Protein AF-A0A543Q214-F1 (afdb_monomer)

Structure (mmCIF, N/CA/C/O backbone):
data_AF-A0A543Q214-F1
#
_entry.id   AF-A0A543Q214-F1
#
loop_
_atom_site.group_PDB
_atom_site.id
_atom_site.type_symbol
_atom_site.label_atom_id
_atom_site.label_alt_id
_atom_site.label_comp_id
_atom_site.label_asym_id
_atom_site.label_entity_id
_atom_site.label_seq_id
_atom_site.pdbx_PDB_ins_code
_atom_site.Cartn_x
_atom_site.Cartn_y
_atom_site.Cartn_z
_atom_site.occupancy
_atom_site.B_iso_or_equiv
_atom_site.auth_seq_id
_atom_site.auth_comp_id
_atom_site.auth_asym_id
_atom_site.auth_atom_id
_atom_site.pdbx_PDB_model_num
ATOM 1 N N . MET A 1 1 ? 8.098 6.558 -16.970 1.00 52.50 1 MET A N 1
ATOM 2 C CA . MET A 1 1 ? 9.180 6.601 -17.974 1.00 52.50 1 MET A CA 1
ATOM 3 C C . MET A 1 1 ? 10.260 7.512 -17.429 1.00 52.50 1 MET A C 1
ATOM 5 O O . MET A 1 1 ? 9.945 8.641 -17.071 1.00 52.50 1 MET A O 1
ATOM 9 N N . SER A 1 2 ? 11.475 7.001 -17.252 1.00 51.47 2 SER A N 1
ATOM 10 C CA . SER A 1 2 ? 12.597 7.771 -16.712 1.00 51.47 2 SER A CA 1
ATOM 11 C C . SER A 1 2 ? 13.754 7.677 -17.693 1.00 51.47 2 SER A C 1
ATOM 13 O O . SER A 1 2 ? 14.194 6.581 -18.034 1.00 51.47 2 SER A O 1
ATOM 15 N N . THR A 1 3 ? 14.211 8.833 -18.153 1.00 55.94 3 THR A N 1
ATOM 16 C CA . THR A 1 3 ? 15.426 8.962 -18.948 1.00 55.94 3 THR A CA 1
ATOM 17 C C . THR A 1 3 ? 16.466 9.601 -18.047 1.00 55.94 3 THR A C 1
ATOM 19 O O . THR A 1 3 ? 16.260 10.712 -17.553 1.00 55.94 3 THR A O 1
ATOM 22 N N . LYS A 1 4 ? 17.564 8.892 -17.785 1.00 64.88 4 LYS A N 1
ATOM 23 C CA . LYS A 1 4 ? 18.702 9.437 -17.042 1.00 64.88 4 LYS A CA 1
ATOM 24 C C . LYS A 1 4 ? 19.819 9.736 -18.025 1.00 64.88 4 LYS A C 1
ATOM 26 O O . LYS A 1 4 ? 20.345 8.832 -18.671 1.00 64.88 4 LYS A O 1
ATOM 31 N N . GLN A 1 5 ? 20.165 11.012 -18.122 1.00 63.03 5 GLN A N 1
ATOM 32 C CA . GLN A 1 5 ? 21.313 11.480 -18.881 1.00 63.03 5 GLN A CA 1
ATOM 33 C C . GLN A 1 5 ? 22.428 11.813 -17.896 1.00 63.03 5 GLN A C 1
ATOM 35 O O . GLN A 1 5 ? 22.311 12.753 -17.110 1.00 63.03 5 GLN A O 1
ATOM 40 N N . THR A 1 6 ? 23.501 11.030 -17.929 1.00 68.25 6 THR A N 1
ATOM 41 C CA . THR A 1 6 ? 24.703 11.284 -17.133 1.00 68.25 6 THR A CA 1
ATOM 42 C C . THR A 1 6 ? 25.794 11.744 -18.084 1.00 68.25 6 THR A C 1
ATOM 44 O O . THR A 1 6 ? 26.259 10.969 -18.917 1.00 68.25 6 THR A O 1
ATOM 47 N N . ALA A 1 7 ? 26.195 13.009 -17.978 1.00 63.41 7 ALA A N 1
ATOM 48 C CA . ALA A 1 7 ? 27.325 13.552 -18.721 1.00 63.41 7 ALA A CA 1
ATOM 49 C C . ALA A 1 7 ? 28.491 13.790 -17.757 1.00 63.41 7 ALA A C 1
ATOM 51 O O . ALA A 1 7 ? 28.397 14.623 -16.856 1.00 63.41 7 ALA 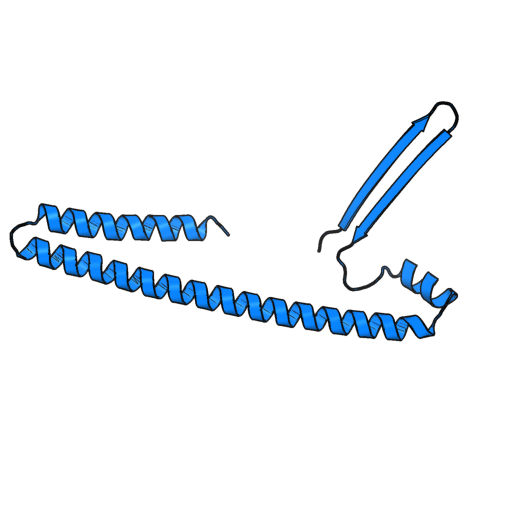A O 1
ATOM 52 N N . ALA A 1 8 ? 29.591 13.067 -17.950 1.00 66.06 8 ALA A N 1
ATOM 53 C CA . ALA A 1 8 ? 30.853 13.313 -17.266 1.00 66.06 8 ALA A CA 1
ATOM 54 C C . ALA A 1 8 ? 31.804 14.017 -18.239 1.00 66.06 8 ALA A C 1
ATOM 56 O O . ALA A 1 8 ? 32.032 13.541 -19.353 1.00 66.06 8 ALA A O 1
ATOM 57 N N . ARG A 1 9 ? 32.347 15.168 -17.836 1.00 61.84 9 ARG A N 1
ATOM 58 C CA . ARG A 1 9 ? 33.365 15.897 -18.601 1.00 61.84 9 ARG A CA 1
ATOM 59 C C . ARG A 1 9 ? 34.632 15.991 -17.765 1.00 61.84 9 ARG A C 1
ATOM 61 O O . ARG A 1 9 ? 34.604 16.545 -16.669 1.00 61.84 9 ARG A O 1
ATOM 68 N N . LEU A 1 10 ? 35.727 15.451 -18.286 1.00 60.84 10 LEU A N 1
ATOM 69 C CA . LEU A 1 10 ? 37.062 15.572 -17.710 1.00 60.84 10 LEU A CA 1
ATOM 70 C C . LEU A 1 10 ? 37.905 16.432 -18.650 1.00 60.84 10 LEU A C 1
ATOM 72 O O . LEU A 1 10 ? 38.083 16.093 -19.819 1.00 60.84 10 LEU A O 1
ATOM 76 N N . LYS A 1 11 ? 38.414 17.555 -18.137 1.00 62.00 11 LYS A N 1
ATOM 77 C CA . LYS A 1 11 ? 39.268 18.476 -18.889 1.00 62.00 11 LYS A CA 1
ATOM 78 C C . LYS A 1 11 ? 40.690 18.391 -18.343 1.00 62.00 11 LYS A C 1
ATOM 80 O O . LYS A 1 11 ? 40.938 18.798 -17.209 1.00 62.00 11 LYS A O 1
ATOM 85 N N . HIS A 1 12 ? 41.609 17.840 -19.130 1.00 58.50 12 HIS A N 1
ATOM 86 C CA . HIS A 1 12 ? 43.036 17.799 -18.820 1.00 58.50 12 HIS A CA 1
ATOM 87 C C . HIS A 1 12 ? 43.810 18.750 -19.746 1.00 58.50 12 HIS A C 1
ATOM 89 O O . HIS A 1 12 ? 43.307 19.141 -20.797 1.00 58.50 12 HIS A O 1
ATOM 95 N N . LYS A 1 13 ? 45.034 19.144 -19.363 1.00 59.84 13 LYS A N 1
ATOM 96 C CA . LYS A 1 13 ? 45.853 20.114 -20.120 1.00 59.84 13 LYS A CA 1
ATOM 97 C C . LYS A 1 13 ? 46.171 19.675 -21.563 1.00 59.84 13 LYS A C 1
ATOM 99 O O . LYS A 1 13 ? 46.449 20.539 -22.383 1.00 59.84 13 LYS A O 1
ATOM 104 N N . GLU A 1 14 ? 46.081 18.378 -21.867 1.00 63.44 14 GLU A N 1
ATOM 105 C CA . GLU A 1 14 ? 46.327 17.792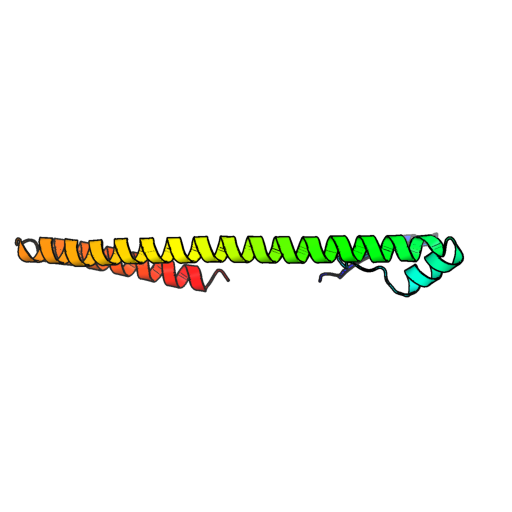 -23.198 1.00 63.44 14 GLU A CA 1
ATOM 106 C C . GLU A 1 14 ? 45.060 17.269 -23.908 1.00 63.44 14 GLU A C 1
ATOM 108 O O . GLU A 1 14 ? 45.151 16.766 -25.024 1.00 63.44 14 GLU A O 1
ATOM 113 N N . GLY A 1 15 ? 43.864 17.396 -23.317 1.00 54.19 15 GLY A N 1
ATOM 114 C CA . GLY A 1 15 ? 42.638 16.937 -23.978 1.00 54.19 15 GLY A CA 1
ATOM 115 C C . GLY A 1 15 ? 41.381 16.963 -23.111 1.00 54.19 15 GLY A C 1
ATOM 116 O O . GLY A 1 15 ? 41.437 16.911 -21.880 1.00 54.19 15 GLY A O 1
ATOM 117 N N . GLU A 1 16 ? 40.227 17.038 -23.774 1.00 63.53 16 GLU A N 1
ATOM 118 C CA . GLU A 1 16 ? 38.900 16.999 -23.156 1.00 63.53 16 GLU A CA 1
ATOM 119 C C . GLU A 1 16 ? 38.219 15.669 -23.505 1.00 63.53 16 GLU A C 1
ATOM 121 O O . GLU A 1 16 ? 37.979 15.378 -24.676 1.00 63.53 16 GLU A O 1
ATOM 126 N N . LEU A 1 17 ? 37.926 14.847 -22.491 1.00 65.00 17 LEU A N 1
ATOM 127 C CA . LEU A 1 17 ? 37.170 13.604 -22.646 1.00 65.00 17 LEU A CA 1
ATOM 128 C C . LEU A 1 17 ? 35.764 13.826 -22.088 1.00 65.00 17 LEU A C 1
ATOM 130 O O . LEU A 1 17 ? 35.585 14.093 -20.895 1.00 65.00 17 LEU A O 1
ATOM 134 N N . SER A 1 18 ? 34.762 13.715 -22.956 1.00 64.69 18 SER A N 1
ATOM 135 C CA . SER A 1 18 ? 33.355 13.768 -22.564 1.00 64.69 18 SER A CA 1
ATOM 136 C C . SER A 1 18 ? 32.712 12.399 -22.763 1.00 64.69 18 SER A C 1
ATOM 138 O O . SER A 1 18 ? 32.801 11.816 -23.840 1.00 64.69 18 SER A O 1
ATOM 140 N N . VAL A 1 19 ? 32.093 11.872 -21.706 1.00 66.44 19 VAL A N 1
ATOM 141 C CA . VAL A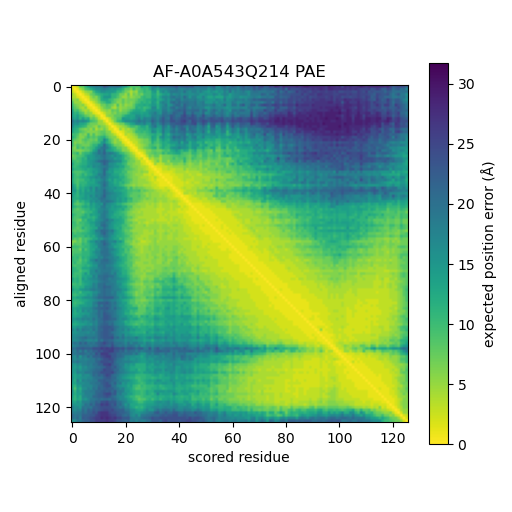 1 19 ? 31.333 10.618 -21.732 1.00 66.44 19 VAL A CA 1
ATOM 142 C C . VAL A 1 19 ? 29.883 10.962 -21.425 1.00 66.44 19 VAL A C 1
ATOM 144 O O . VAL A 1 19 ? 29.575 11.472 -20.347 1.00 66.44 19 VAL A O 1
ATOM 147 N N . ALA A 1 20 ? 28.995 10.708 -22.383 1.00 67.62 20 ALA A N 1
ATOM 148 C CA . ALA A 1 20 ? 27.556 10.860 -22.223 1.00 67.62 20 ALA A CA 1
ATOM 149 C C . ALA A 1 20 ? 26.909 9.471 -22.206 1.00 67.62 20 ALA A C 1
ATOM 151 O O . ALA A 1 20 ? 27.012 8.724 -23.177 1.00 67.62 20 ALA A O 1
ATOM 152 N N . GLN A 1 21 ? 26.250 9.127 -21.102 1.00 65.31 21 GLN A N 1
ATOM 153 C CA . GLN A 1 21 ? 25.480 7.897 -20.957 1.00 65.31 21 GLN A CA 1
ATOM 154 C C . GLN A 1 21 ? 23.991 8.243 -20.934 1.00 65.31 21 GLN A C 1
ATOM 156 O O . GLN A 1 21 ? 23.544 9.029 -20.094 1.00 65.31 21 GLN A O 1
ATOM 161 N N . ASN A 1 22 ? 23.230 7.650 -21.851 1.00 65.00 22 ASN A N 1
ATOM 162 C CA . ASN A 1 22 ? 21.779 7.763 -21.890 1.00 65.00 22 ASN A CA 1
ATOM 163 C C . ASN A 1 22 ? 21.170 6.420 -21.473 1.00 65.00 22 ASN A C 1
ATOM 165 O O . ASN A 1 22 ? 21.340 5.418 -22.163 1.00 65.00 22 ASN A O 1
ATOM 169 N N . VAL A 1 23 ? 20.496 6.397 -20.325 1.00 63.34 23 VAL A N 1
ATOM 170 C CA . VAL A 1 23 ? 19.723 5.241 -19.862 1.00 63.34 23 VAL A CA 1
ATOM 171 C C . VAL A 1 23 ? 18.257 5.587 -20.043 1.00 63.34 23 VAL A C 1
ATOM 173 O O . VAL A 1 23 ? 17.721 6.433 -19.323 1.00 63.34 23 VAL A O 1
ATOM 176 N N . THR A 1 24 ? 17.621 4.949 -21.020 1.00 64.56 24 THR A N 1
ATOM 177 C CA . THR A 1 24 ? 16.198 5.129 -21.301 1.00 64.56 24 THR A CA 1
ATOM 178 C C . THR A 1 24 ? 15.461 3.832 -20.986 1.00 64.56 24 THR A C 1
ATOM 180 O O . THR A 1 24 ? 15.729 2.802 -21.593 1.00 64.56 24 THR A O 1
ATOM 183 N N . ASP A 1 25 ? 14.527 3.879 -20.035 1.00 65.06 25 ASP A N 1
ATOM 184 C CA . ASP A 1 25 ? 13.581 2.784 -19.772 1.00 65.06 25 ASP A CA 1
ATOM 185 C C . ASP A 1 25 ? 12.354 2.945 -20.686 1.00 65.06 25 ASP A C 1
ATOM 187 O O . ASP A 1 25 ? 11.244 3.263 -20.242 1.00 65.06 25 ASP A O 1
ATOM 191 N N . THR A 1 26 ? 12.587 2.833 -21.998 1.00 66.12 26 THR A N 1
ATOM 192 C CA . THR A 1 26 ? 11.537 2.781 -23.022 1.00 66.12 26 THR A CA 1
ATOM 193 C C . THR A 1 26 ? 11.578 1.435 -23.731 1.00 66.12 26 THR A C 1
ATOM 195 O O . THR A 1 26 ? 12.657 0.927 -24.021 1.00 66.12 26 THR A O 1
ATOM 198 N N . PRO A 1 27 ? 10.409 0.852 -24.045 1.00 64.88 27 PRO A N 1
ATOM 199 C CA . PRO A 1 27 ? 10.344 -0.458 -24.686 1.00 64.88 27 PRO A CA 1
ATOM 200 C C . PRO A 1 27 ? 10.734 -0.407 -26.172 1.00 64.88 27 PRO A C 1
ATOM 202 O O . PRO A 1 27 ? 10.947 -1.448 -26.782 1.00 64.88 27 PRO A O 1
ATOM 205 N N . PHE A 1 28 ? 10.823 0.791 -26.757 1.00 69.31 28 PHE A N 1
ATOM 206 C CA . PHE A 1 28 ? 11.222 1.022 -28.141 1.00 69.31 28 PHE A CA 1
ATOM 207 C C . PHE A 1 28 ? 12.573 1.745 -28.203 1.00 69.31 28 PHE A C 1
ATOM 209 O O . PHE A 1 28 ? 12.885 2.566 -27.333 1.00 69.31 28 PHE A O 1
ATOM 216 N N . LEU A 1 29 ? 13.349 1.441 -29.247 1.00 71.75 29 LEU A N 1
ATOM 217 C CA . LEU A 1 29 ? 14.571 2.169 -29.587 1.00 71.75 29 LEU A CA 1
ATOM 218 C C . LEU A 1 29 ? 14.221 3.580 -30.102 1.00 71.75 29 LEU A C 1
ATOM 220 O O . LEU A 1 29 ? 13.178 3.761 -30.734 1.00 71.75 29 LEU A O 1
ATOM 224 N N . PRO A 1 30 ? 15.066 4.593 -29.869 1.00 77.12 30 PRO A N 1
ATOM 225 C CA . PRO A 1 30 ? 14.959 5.878 -30.553 1.00 77.12 30 PRO A CA 1
ATOM 226 C C . PRO A 1 30 ? 14.924 5.709 -32.079 1.00 77.12 30 PRO A C 1
ATOM 228 O O . PRO A 1 30 ? 15.546 4.799 -32.625 1.00 77.12 30 PRO A O 1
ATOM 231 N N . VAL A 1 31 ? 14.220 6.603 -32.778 1.00 77.19 31 VAL A N 1
ATOM 232 C CA . VAL A 1 31 ? 14.086 6.549 -34.248 1.00 77.19 31 VAL A CA 1
ATOM 233 C C . VAL A 1 31 ? 15.459 6.587 -34.934 1.00 77.19 31 VAL A C 1
ATOM 235 O O . VAL A 1 31 ? 15.706 5.803 -35.846 1.00 77.19 31 VAL A O 1
ATOM 238 N N . ASP A 1 32 ? 16.387 7.393 -34.413 1.00 79.12 32 ASP A N 1
ATOM 239 C CA . ASP A 1 32 ? 17.768 7.491 -34.907 1.00 79.12 32 ASP A CA 1
ATOM 240 C C . ASP A 1 32 ? 18.525 6.150 -34.831 1.00 79.12 32 ASP A C 1
ATOM 242 O O . ASP A 1 32 ? 19.346 5.825 -35.693 1.00 79.12 32 ASP A O 1
ATOM 246 N N . ASP A 1 33 ? 18.243 5.340 -33.806 1.00 78.44 33 ASP A N 1
ATOM 247 C CA . ASP A 1 33 ? 18.857 4.023 -33.629 1.00 78.44 33 ASP A CA 1
ATOM 248 C C . ASP A 1 33 ? 18.203 2.973 -34.538 1.00 78.44 33 ASP A C 1
ATOM 250 O O . ASP A 1 33 ? 18.886 2.062 -35.014 1.00 78.44 33 ASP A O 1
ATOM 254 N N . PHE A 1 34 ? 16.912 3.126 -34.856 1.00 81.00 34 PHE A N 1
ATOM 255 C CA . PHE A 1 34 ? 16.242 2.312 -35.873 1.00 81.00 34 PHE A CA 1
ATOM 256 C C . PHE A 1 34 ? 16.796 2.570 -37.277 1.00 81.00 34 PHE A C 1
ATOM 258 O O . PHE A 1 34 ? 16.996 1.611 -38.021 1.00 81.00 34 PHE A O 1
ATOM 265 N N . GLU A 1 35 ? 17.105 3.819 -37.639 1.00 80.81 35 GLU A N 1
ATOM 266 C CA . GLU A 1 35 ? 17.740 4.139 -38.929 1.00 80.81 35 GLU A CA 1
ATOM 267 C C . GLU A 1 35 ? 19.126 3.492 -39.058 1.00 80.81 35 GLU A C 1
ATOM 269 O O . GLU A 1 35 ? 19.459 2.905 -40.093 1.00 80.81 35 GLU A O 1
ATOM 274 N N . ARG A 1 36 ? 19.917 3.518 -37.978 1.00 82.62 36 ARG A N 1
ATOM 275 C CA . ARG A 1 36 ? 21.225 2.844 -37.915 1.00 82.62 36 ARG A CA 1
ATOM 276 C C . ARG A 1 36 ? 21.099 1.324 -37.987 1.00 82.62 36 ARG A C 1
ATOM 278 O O . ARG A 1 36 ? 21.889 0.680 -38.679 1.00 82.62 36 ARG A O 1
ATOM 285 N N . LEU A 1 37 ? 20.109 0.749 -37.304 1.00 81.00 37 LEU A N 1
ATOM 286 C CA . LEU A 1 37 ? 19.832 -0.686 -37.357 1.00 81.00 37 LEU A CA 1
ATOM 287 C C . LEU A 1 37 ? 19.379 -1.111 -38.760 1.00 81.00 37 LEU A C 1
ATOM 289 O O . LEU A 1 37 ? 19.837 -2.138 -39.253 1.00 81.00 37 LEU A O 1
ATOM 293 N N . ASN A 1 38 ? 18.561 -0.295 -39.431 1.00 84.69 38 ASN A N 1
ATOM 294 C CA . ASN A 1 38 ? 18.104 -0.533 -40.801 1.00 84.69 38 ASN A CA 1
ATOM 295 C C . ASN A 1 38 ? 19.263 -0.565 -41.803 1.00 84.69 38 ASN A C 1
ATOM 297 O O . ASN A 1 38 ? 19.292 -1.414 -42.690 1.00 84.69 38 ASN A O 1
ATOM 301 N N . ALA A 1 39 ? 20.243 0.329 -41.632 1.00 86.06 39 ALA A N 1
ATOM 302 C CA . ALA A 1 39 ? 21.422 0.393 -42.491 1.00 86.06 39 ALA A CA 1
ATOM 303 C C . ALA A 1 39 ? 22.320 -0.854 -42.385 1.00 86.06 39 ALA A C 1
ATOM 305 O O . ALA A 1 39 ? 22.972 -1.220 -43.361 1.00 86.06 39 ALA A O 1
ATOM 306 N N . PHE A 1 40 ? 22.366 -1.507 -41.217 1.00 84.62 40 PHE A N 1
ATOM 307 C CA . PHE A 1 40 ? 23.225 -2.673 -40.976 1.00 84.62 40 PHE A CA 1
ATOM 308 C C . PHE A 1 40 ? 22.494 -4.016 -41.121 1.00 84.6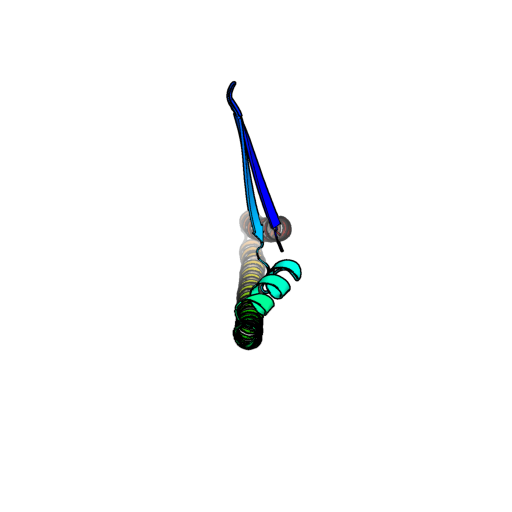2 40 PHE A C 1
ATOM 310 O O . PHE A 1 40 ? 23.071 -4.984 -41.619 1.00 84.62 40 PHE A O 1
ATOM 317 N N . LYS A 1 41 ? 21.237 -4.103 -40.670 1.00 83.75 41 LYS A N 1
ATOM 318 C CA . LYS A 1 41 ? 20.430 -5.328 -40.701 1.00 83.75 41 LYS A CA 1
ATOM 319 C C . LYS A 1 41 ? 18.923 -5.007 -40.682 1.00 83.75 41 LYS A C 1
ATOM 321 O O . LYS A 1 41 ? 18.316 -5.011 -39.608 1.00 83.75 41 LYS A O 1
ATOM 326 N N . PRO A 1 42 ? 18.290 -4.808 -41.850 1.00 83.44 42 PRO A N 1
ATOM 327 C CA . PRO A 1 42 ? 16.877 -4.428 -41.934 1.00 83.44 42 PRO A CA 1
ATOM 328 C C . PRO A 1 42 ? 15.933 -5.496 -41.358 1.00 83.44 42 PRO A C 1
ATOM 330 O O . PRO A 1 42 ? 14.985 -5.170 -40.653 1.00 83.44 42 PRO A O 1
ATOM 333 N N . GLU A 1 43 ? 16.240 -6.784 -41.544 1.00 87.56 43 GLU A N 1
ATOM 334 C CA . GLU A 1 43 ? 15.424 -7.901 -41.028 1.00 87.56 43 GLU A CA 1
ATOM 335 C C . GLU A 1 43 ? 15.359 -7.968 -39.491 1.00 87.56 43 GLU A C 1
ATOM 337 O O . GLU A 1 43 ? 14.467 -8.595 -38.922 1.00 87.56 43 GLU A O 1
ATOM 342 N N . ALA A 1 44 ? 16.306 -7.337 -38.787 1.00 83.56 44 ALA A N 1
ATOM 343 C CA . ALA A 1 44 ? 16.299 -7.318 -37.326 1.00 83.56 44 ALA A CA 1
ATOM 344 C C . ALA A 1 44 ? 15.214 -6.396 -36.754 1.00 83.56 44 ALA A C 1
ATOM 346 O O . ALA A 1 44 ? 14.831 -6.575 -35.599 1.00 83.56 44 ALA A O 1
ATOM 347 N N . ILE A 1 45 ? 14.708 -5.439 -37.539 1.00 84.25 45 ILE A N 1
ATOM 348 C CA . ILE A 1 45 ? 13.705 -4.468 -37.087 1.00 84.25 45 ILE A CA 1
ATOM 349 C C . ILE A 1 45 ? 12.401 -5.175 -36.722 1.00 84.25 45 ILE A C 1
ATOM 351 O O . ILE A 1 45 ? 11.866 -4.940 -35.641 1.00 84.25 45 ILE A O 1
ATOM 355 N N . ASP A 1 46 ? 11.934 -6.094 -37.568 1.00 86.06 46 ASP A N 1
ATOM 356 C CA . ASP A 1 46 ? 10.702 -6.848 -37.320 1.00 86.06 46 ASP A CA 1
ATOM 357 C C . ASP A 1 46 ? 10.810 -7.715 -36.061 1.00 86.06 46 ASP A C 1
ATOM 359 O O . ASP A 1 46 ? 9.862 -7.822 -35.279 1.00 86.06 46 ASP A O 1
ATOM 363 N N . TRP A 1 47 ? 11.990 -8.298 -35.824 1.00 86.62 47 TRP A N 1
ATOM 364 C CA . TRP A 1 47 ? 12.264 -9.043 -34.598 1.00 86.62 47 TRP A CA 1
ATOM 365 C C . TRP A 1 47 ? 12.244 -8.133 -33.362 1.00 86.62 47 TRP A C 1
ATOM 367 O O . TRP A 1 47 ? 11.580 -8.473 -32.384 1.00 86.62 47 TRP A O 1
ATOM 377 N N . VAL A 1 48 ? 12.891 -6.961 -33.417 1.00 86.56 48 VAL A N 1
ATOM 378 C CA . VAL A 1 48 ? 12.879 -5.984 -32.312 1.00 86.56 48 VAL A CA 1
ATOM 379 C C . VAL A 1 48 ? 11.458 -5.506 -32.025 1.00 86.56 48 VAL A C 1
ATOM 381 O O . VAL A 1 48 ? 11.047 -5.508 -30.871 1.00 86.56 48 VAL A O 1
ATOM 384 N N . LEU A 1 49 ? 10.674 -5.154 -33.048 1.00 86.25 49 LEU A N 1
ATOM 385 C CA . LEU A 1 49 ? 9.284 -4.718 -32.876 1.00 86.25 49 LEU A CA 1
ATOM 386 C C . LEU A 1 49 ? 8.418 -5.808 -32.232 1.00 86.25 49 LEU A C 1
ATOM 388 O O . LEU A 1 49 ? 7.613 -5.517 -31.342 1.00 86.25 49 LEU A O 1
ATOM 392 N N . LYS A 1 50 ? 8.602 -7.066 -32.645 1.00 88.75 50 LYS A N 1
ATOM 393 C CA . LYS A 1 50 ? 7.910 -8.213 -32.051 1.00 88.75 50 LYS A CA 1
ATOM 394 C C . LYS A 1 50 ? 8.287 -8.401 -30.581 1.00 88.75 50 LYS A C 1
ATOM 396 O O . LYS A 1 50 ? 7.396 -8.584 -29.750 1.00 88.75 50 LYS A O 1
ATOM 401 N N . GLU A 1 51 ? 9.574 -8.329 -30.259 1.00 87.25 51 GLU A N 1
ATOM 402 C CA . GLU A 1 51 ? 10.064 -8.483 -28.888 1.00 87.25 51 GLU A CA 1
ATOM 403 C C . GLU A 1 51 ? 9.586 -7.328 -27.995 1.00 87.25 51 GLU A C 1
ATOM 405 O O . GLU A 1 51 ? 9.050 -7.556 -26.912 1.00 87.25 51 GLU A O 1
ATOM 410 N N . THR A 1 52 ? 9.645 -6.093 -28.500 1.00 87.06 52 THR A N 1
ATOM 411 C CA . THR A 1 52 ? 9.092 -4.894 -27.857 1.00 87.06 52 THR A CA 1
ATOM 412 C C . THR A 1 52 ? 7.597 -5.042 -27.562 1.00 87.06 52 THR A C 1
ATOM 414 O O . THR A 1 52 ? 7.145 -4.675 -26.475 1.00 87.06 52 THR A O 1
ATOM 417 N N . SER A 1 53 ? 6.813 -5.586 -28.499 1.00 88.06 53 SER A N 1
ATOM 418 C CA . SER A 1 53 ? 5.383 -5.832 -28.278 1.00 88.06 53 SER A CA 1
ATOM 419 C C . SER A 1 53 ? 5.143 -6.906 -27.213 1.00 88.06 53 SER A C 1
ATOM 421 O O . SER A 1 53 ? 4.260 -6.741 -26.371 1.00 88.06 53 SER A O 1
ATOM 423 N N . SER A 1 54 ? 5.931 -7.986 -27.231 1.00 88.69 54 SER A N 1
ATOM 424 C CA . SER A 1 54 ? 5.862 -9.071 -26.243 1.00 88.69 54 SER A CA 1
ATOM 425 C C . SER A 1 54 ? 6.155 -8.562 -24.826 1.00 88.69 54 SER A C 1
ATOM 427 O O . SER A 1 54 ? 5.372 -8.795 -23.901 1.00 88.69 54 SER A O 1
ATOM 429 N N . GLU A 1 55 ? 7.222 -7.777 -24.668 1.00 86.88 55 GLU A N 1
ATOM 430 C CA . GLU A 1 55 ? 7.597 -7.135 -23.404 1.00 86.88 55 GLU A CA 1
ATOM 431 C C . GLU A 1 55 ? 6.520 -6.147 -22.927 1.00 86.88 55 GLU A C 1
ATOM 433 O O . GLU A 1 55 ? 6.152 -6.131 -21.750 1.00 86.88 55 GLU A O 1
ATOM 438 N N . ALA A 1 56 ? 5.947 -5.346 -23.833 1.00 86.00 56 ALA A N 1
ATOM 439 C CA . ALA A 1 56 ? 4.873 -4.414 -23.489 1.00 86.00 56 ALA A CA 1
ATOM 440 C C . ALA A 1 56 ? 3.624 -5.139 -22.956 1.00 86.00 56 ALA A C 1
ATOM 442 O O . ALA A 1 56 ? 3.022 -4.699 -21.969 1.00 86.00 56 ALA A O 1
ATOM 443 N N . ASP A 1 57 ? 3.245 -6.260 -23.568 1.00 89.31 57 ASP A N 1
ATOM 444 C CA . ASP A 1 57 ? 2.121 -7.072 -23.102 1.00 89.31 57 ASP A CA 1
ATOM 445 C C . ASP A 1 57 ? 2.427 -7.780 -21.781 1.00 89.31 57 ASP A C 1
ATOM 447 O O . ASP A 1 57 ? 1.550 -7.854 -20.912 1.00 89.31 57 ASP A O 1
ATOM 451 N N . HIS A 1 58 ? 3.665 -8.236 -21.579 1.00 89.06 58 HIS A N 1
ATOM 452 C CA . HIS A 1 58 ? 4.106 -8.774 -20.295 1.00 89.06 58 HIS A CA 1
ATOM 453 C C . HIS A 1 58 ? 3.995 -7.721 -19.183 1.00 89.06 58 HIS A C 1
ATOM 455 O O . HIS A 1 58 ? 3.327 -7.965 -18.174 1.00 89.06 58 HIS A O 1
ATOM 461 N N . ARG A 1 59 ? 4.517 -6.506 -19.406 1.00 86.19 59 ARG A N 1
ATOM 462 C CA . ARG A 1 59 ? 4.412 -5.382 -18.456 1.00 86.19 59 ARG A CA 1
ATOM 463 C C . ARG A 1 59 ? 2.960 -5.018 -18.139 1.00 86.19 59 ARG A C 1
ATOM 465 O O . ARG A 1 59 ? 2.635 -4.759 -16.979 1.00 86.19 59 ARG A O 1
ATOM 472 N N . ARG A 1 60 ? 2.059 -5.021 -19.130 1.00 89.25 60 ARG A N 1
ATOM 473 C CA . ARG A 1 60 ? 0.616 -4.782 -18.905 1.00 89.25 60 ARG A CA 1
ATOM 474 C C . ARG A 1 60 ? -0.015 -5.874 -18.040 1.00 89.25 60 ARG A C 1
ATOM 476 O O . ARG A 1 60 ? -0.776 -5.553 -17.126 1.00 89.25 60 ARG A O 1
ATOM 483 N N . ARG A 1 61 ? 0.308 -7.146 -18.296 1.00 91.94 61 ARG A N 1
ATOM 484 C CA . ARG A 1 61 ? -0.187 -8.291 -17.510 1.00 91.94 61 ARG A CA 1
ATOM 485 C C . ARG A 1 61 ? 0.320 -8.246 -16.070 1.00 91.94 61 ARG A C 1
ATOM 487 O O . ARG A 1 61 ? -0.477 -8.409 -15.148 1.00 91.94 61 ARG A O 1
ATOM 494 N N . GLU A 1 62 ? 1.608 -7.980 -15.880 1.00 90.12 62 GLU A N 1
ATOM 495 C CA . GLU A 1 62 ? 2.230 -7.781 -14.567 1.00 90.12 62 GLU A CA 1
ATOM 496 C C . GLU A 1 62 ? 1.572 -6.620 -13.817 1.00 90.12 62 GLU A C 1
ATOM 498 O O . GLU A 1 62 ? 1.113 -6.797 -12.691 1.00 90.12 62 GLU A O 1
ATOM 503 N N . THR A 1 63 ? 1.416 -5.465 -14.471 1.00 91.31 63 THR A N 1
ATOM 504 C CA . THR A 1 63 ? 0.754 -4.287 -13.886 1.00 91.31 63 THR A CA 1
ATOM 505 C C . THR A 1 63 ? -0.672 -4.616 -13.447 1.00 91.31 63 THR A C 1
ATOM 507 O O . THR A 1 63 ? -1.075 -4.275 -12.336 1.00 91.31 63 THR A O 1
ATOM 510 N N . HIS A 1 64 ? -1.440 -5.323 -14.281 1.00 92.00 64 HIS A N 1
ATOM 511 C CA . HIS A 1 64 ? -2.791 -5.753 -13.926 1.00 92.00 64 HIS A CA 1
ATOM 512 C C . HIS A 1 64 ? -2.788 -6.707 -12.723 1.00 92.00 64 HIS A C 1
ATOM 514 O O . HIS A 1 64 ? -3.593 -6.552 -11.801 1.00 92.00 64 HIS A O 1
ATOM 520 N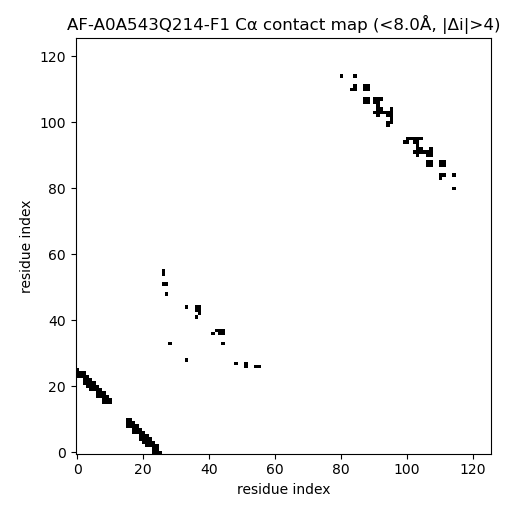 N . ARG A 1 65 ? -1.877 -7.687 -12.705 1.00 91.50 65 ARG A N 1
ATOM 521 C CA . ARG A 1 65 ? -1.737 -8.638 -11.596 1.00 91.50 65 ARG A CA 1
ATOM 522 C C . ARG A 1 65 ? -1.386 -7.923 -10.294 1.00 91.50 65 ARG A C 1
ATOM 524 O O . ARG A 1 65 ? -2.058 -8.156 -9.295 1.00 91.50 65 ARG A O 1
ATOM 531 N N . ILE A 1 66 ? -0.397 -7.033 -10.317 1.00 92.69 66 ILE A N 1
ATOM 532 C CA . ILE A 1 66 ? 0.018 -6.238 -9.156 1.00 92.69 66 ILE A CA 1
ATOM 533 C C . ILE A 1 66 ? -1.153 -5.391 -8.661 1.00 92.69 66 ILE A C 1
ATOM 535 O O . ILE A 1 66 ? -1.498 -5.464 -7.486 1.00 92.69 66 ILE A O 1
ATOM 539 N N . ASN A 1 67 ? -1.833 -4.667 -9.553 1.00 91.56 67 ASN A N 1
ATOM 540 C CA . ASN A 1 67 ? -2.992 -3.853 -9.182 1.00 91.56 67 ASN A CA 1
ATOM 541 C C . ASN A 1 67 ? -4.113 -4.693 -8.556 1.00 91.56 67 ASN A C 1
ATOM 543 O O . ASN A 1 67 ? -4.733 -4.261 -7.586 1.00 91.56 67 ASN A O 1
ATOM 547 N N . THR A 1 68 ? -4.350 -5.901 -9.070 1.00 91.25 68 THR A N 1
ATOM 548 C CA . THR A 1 68 ? -5.345 -6.829 -8.512 1.00 91.25 68 THR A CA 1
ATOM 549 C C . THR A 1 68 ? -4.936 -7.307 -7.119 1.00 91.25 68 THR A C 1
ATOM 551 O O . THR A 1 68 ? -5.763 -7.316 -6.211 1.00 91.25 68 THR A O 1
ATOM 554 N N . LEU A 1 69 ? -3.665 -7.667 -6.918 1.00 91.69 69 LEU A N 1
ATOM 555 C CA . LEU A 1 69 ? -3.155 -8.102 -5.614 1.00 91.69 69 LEU A CA 1
ATOM 556 C C . LEU A 1 69 ? -3.224 -6.975 -4.579 1.00 91.69 69 LEU A C 1
ATOM 558 O O . LEU A 1 69 ? -3.745 -7.190 -3.488 1.00 91.69 69 LEU A O 1
ATOM 562 N N . VAL A 1 70 ? -2.801 -5.764 -4.949 1.00 91.00 70 VAL A N 1
ATOM 563 C CA . VAL A 1 70 ? -2.903 -4.566 -4.101 1.00 91.00 70 VAL A CA 1
ATOM 564 C C . VAL A 1 70 ? -4.364 -4.254 -3.770 1.00 91.00 70 VAL A C 1
ATOM 566 O O . VAL A 1 70 ? -4.686 -3.873 -2.644 1.00 91.00 70 VAL A O 1
ATOM 569 N N . PHE A 1 71 ? -5.277 -4.427 -4.730 1.00 89.19 71 PHE A N 1
ATOM 570 C CA . PHE A 1 71 ? -6.705 -4.258 -4.485 1.00 89.19 71 PHE A CA 1
ATOM 571 C C . PHE A 1 71 ? -7.229 -5.281 -3.471 1.00 89.19 71 PHE A C 1
ATOM 573 O O . PHE A 1 71 ? -7.895 -4.895 -2.512 1.00 89.19 71 PHE A O 1
ATOM 580 N N . ILE A 1 72 ? -6.891 -6.562 -3.639 1.00 92.62 72 ILE A N 1
ATOM 581 C CA . ILE A 1 72 ? -7.290 -7.634 -2.717 1.00 92.62 72 ILE A CA 1
ATOM 582 C C . ILE A 1 72 ? -6.744 -7.369 -1.311 1.00 92.62 72 ILE A C 1
ATOM 584 O O . ILE A 1 72 ? -7.508 -7.416 -0.349 1.00 92.62 72 ILE A O 1
ATOM 588 N N . GLU A 1 73 ? -5.461 -7.030 -1.185 1.00 91.06 73 GLU A N 1
ATOM 589 C CA . GLU A 1 73 ? -4.836 -6.684 0.096 1.00 91.06 73 GLU A CA 1
ATOM 590 C C . GLU A 1 73 ? -5.581 -5.534 0.785 1.00 91.06 73 GLU A C 1
ATOM 592 O O . GLU A 1 73 ? -5.906 -5.610 1.973 1.00 91.06 73 GLU A O 1
ATOM 597 N N . ARG A 1 74 ? -5.939 -4.495 0.024 1.00 89.00 74 ARG A N 1
ATOM 598 C CA . ARG A 1 74 ? -6.668 -3.339 0.549 1.00 89.00 74 ARG A CA 1
ATOM 599 C C . ARG A 1 74 ? -8.079 -3.696 1.013 1.00 89.00 74 ARG A C 1
ATOM 601 O O . ARG A 1 74 ? -8.505 -3.219 2.065 1.00 89.00 74 ARG A O 1
ATOM 608 N N . ILE A 1 75 ? -8.793 -4.535 0.262 1.00 92.31 75 ILE A N 1
ATOM 609 C CA . ILE A 1 75 ? -10.130 -5.012 0.642 1.00 92.31 75 ILE A CA 1
ATOM 610 C C . ILE A 1 75 ? -10.055 -5.865 1.910 1.00 92.31 75 ILE A C 1
ATOM 612 O O . ILE A 1 75 ? -10.829 -5.642 2.841 1.00 92.31 75 ILE A O 1
ATOM 616 N N . ILE A 1 76 ? -9.096 -6.788 1.987 1.00 93.62 76 ILE A N 1
ATOM 617 C CA . ILE A 1 76 ? -8.883 -7.633 3.167 1.00 93.62 76 ILE A CA 1
ATOM 618 C C . ILE A 1 76 ? -8.563 -6.769 4.394 1.00 93.62 76 ILE A C 1
ATOM 620 O O . ILE A 1 76 ? -9.193 -6.930 5.441 1.00 93.62 76 ILE A O 1
ATOM 624 N N . GLY A 1 77 ? -7.649 -5.804 4.259 1.00 90.62 77 GLY A N 1
ATOM 625 C CA . GLY A 1 77 ? -7.318 -4.864 5.331 1.00 90.62 77 GLY A CA 1
ATOM 626 C C . GLY A 1 77 ? -8.535 -4.072 5.820 1.00 90.62 77 GLY A C 1
ATOM 627 O O . GLY A 1 77 ? -8.727 -3.916 7.026 1.00 90.62 77 GLY A O 1
ATOM 628 N N . GLN A 1 78 ? -9.406 -3.635 4.907 1.00 90.94 78 GLN A N 1
ATOM 629 C CA . GLN A 1 78 ? -10.633 -2.916 5.253 1.00 90.94 78 GLN A CA 1
ATOM 630 C C . GLN A 1 78 ? -11.660 -3.807 5.972 1.00 90.94 78 GLN A C 1
ATOM 632 O O . GLN A 1 78 ? -12.304 -3.347 6.916 1.00 90.94 78 GLN A O 1
ATOM 637 N N . ILE A 1 79 ? -11.785 -5.079 5.580 1.00 94.81 79 ILE A N 1
ATOM 638 C CA . ILE A 1 79 ? -12.654 -6.051 6.262 1.00 94.81 79 ILE A CA 1
ATOM 639 C C . ILE A 1 79 ? -12.166 -6.292 7.695 1.00 94.81 79 ILE A C 1
ATOM 641 O O . ILE A 1 79 ? -12.961 -6.218 8.631 1.00 94.81 79 ILE A O 1
ATOM 645 N N . PHE A 1 80 ? -10.866 -6.523 7.899 1.00 93.31 80 PHE A N 1
ATOM 646 C CA . PHE A 1 80 ? -10.318 -6.702 9.247 1.00 93.31 80 PHE A CA 1
ATOM 647 C C . PHE A 1 80 ? -10.460 -5.443 10.107 1.00 93.31 80 PHE A C 1
ATOM 649 O O . PHE A 1 80 ? -10.849 -5.543 11.270 1.00 93.31 80 PHE A O 1
ATOM 656 N N . ALA A 1 81 ? -10.220 -4.260 9.536 1.00 91.56 81 ALA A N 1
ATOM 657 C CA . ALA A 1 81 ? -10.440 -2.990 10.222 1.00 91.56 81 ALA A CA 1
ATOM 658 C C . ALA A 1 81 ? -11.903 -2.831 10.672 1.00 91.56 81 ALA A C 1
ATOM 660 O O . ALA A 1 81 ? -12.161 -2.423 11.806 1.00 91.56 81 ALA A O 1
ATOM 661 N N . PHE A 1 82 ? -12.859 -3.210 9.818 1.00 92.94 82 PHE A N 1
ATOM 662 C CA . PHE A 1 82 ? -14.279 -3.206 10.158 1.00 92.94 82 PHE A CA 1
ATOM 663 C C . PHE A 1 82 ? -14.599 -4.176 11.304 1.00 92.94 82 PHE A C 1
ATOM 665 O O . PHE A 1 82 ? -15.241 -3.778 12.275 1.00 92.94 82 PHE A O 1
ATOM 672 N N . LEU A 1 83 ? -14.109 -5.418 11.243 1.00 95.31 83 LEU A N 1
ATOM 673 C CA . LEU A 1 83 ? -14.331 -6.418 12.294 1.00 95.31 83 LEU A CA 1
ATOM 674 C C . LEU A 1 83 ? -13.759 -5.976 13.645 1.00 95.31 83 LEU A C 1
ATOM 676 O O . LEU A 1 83 ? -14.445 -6.068 14.664 1.00 95.31 83 LEU A O 1
ATOM 680 N N . ILE A 1 84 ? -12.533 -5.446 13.655 1.00 93.00 84 ILE A N 1
ATOM 681 C CA . ILE A 1 84 ? -11.903 -4.910 14.866 1.00 93.00 84 ILE A CA 1
ATOM 682 C C . ILE A 1 84 ? -12.728 -3.737 15.405 1.00 93.00 84 ILE A C 1
ATOM 684 O O . ILE A 1 84 ? -13.024 -3.706 16.598 1.00 93.00 84 ILE A O 1
ATOM 688 N N . GLY A 1 85 ? -13.174 -2.824 14.539 1.00 93.00 85 GLY A N 1
ATOM 689 C CA . GLY A 1 85 ? -14.007 -1.685 14.929 1.00 93.00 85 GLY A CA 1
ATOM 690 C C . GLY A 1 85 ? -15.321 -2.106 15.577 1.00 93.00 85 GLY A C 1
ATOM 691 O O . GLY A 1 85 ? -15.640 -1.647 16.674 1.00 93.00 85 GLY A O 1
ATOM 692 N N . VAL A 1 86 ? -16.045 -3.039 14.953 1.00 95.25 86 VAL A N 1
ATOM 693 C CA . VAL A 1 86 ? -17.290 -3.589 15.508 1.00 95.25 86 VAL A CA 1
ATOM 694 C C . VAL A 1 86 ? -17.024 -4.287 16.840 1.00 95.25 86 VAL A C 1
ATOM 696 O O . VAL A 1 86 ? -17.725 -4.016 17.812 1.00 95.25 86 VAL A O 1
ATOM 699 N N . SER A 1 87 ? -15.991 -5.130 16.928 1.00 94.62 87 SER A N 1
ATOM 700 C CA . SER A 1 87 ? -15.653 -5.824 18.177 1.00 94.62 87 SER A CA 1
ATOM 701 C C . SER A 1 87 ? -15.273 -4.865 19.309 1.00 94.62 87 SER A C 1
ATOM 703 O O . SER A 1 87 ? -15.664 -5.092 20.451 1.00 94.62 87 SER A O 1
ATOM 705 N N . GLY A 1 88 ? -14.576 -3.766 19.000 1.00 92.50 88 GLY A N 1
ATOM 706 C CA . GLY A 1 88 ? -14.172 -2.758 19.977 1.00 92.50 88 GLY A CA 1
ATOM 707 C C . GLY A 1 88 ? -15.366 -1.988 20.532 1.00 92.50 88 GLY A C 1
ATOM 708 O O . GLY A 1 88 ? -15.478 -1.821 21.744 1.00 92.50 88 GLY A O 1
ATOM 709 N N . VAL A 1 89 ? -16.293 -1.581 19.660 1.00 93.12 89 VAL A N 1
ATOM 710 C CA . VAL A 1 89 ? -17.514 -0.864 20.058 1.00 93.12 89 VAL A CA 1
ATOM 711 C C . VAL A 1 89 ? -18.475 -1.783 20.812 1.00 93.12 89 VAL A C 1
ATOM 713 O O . VAL A 1 89 ? -18.943 -1.425 21.889 1.00 93.12 89 VAL A O 1
ATOM 716 N N . VAL A 1 90 ? -18.750 -2.982 20.289 1.00 95.44 90 VAL A N 1
ATOM 717 C CA . VAL A 1 90 ? -19.661 -3.944 20.933 1.00 95.44 90 VAL A CA 1
ATOM 718 C C . VAL A 1 90 ? -19.077 -4.444 22.254 1.00 95.44 90 VAL A C 1
ATOM 720 O O . VAL A 1 90 ? -19.779 -4.472 23.264 1.00 95.44 90 VAL A O 1
ATOM 723 N N . GLY A 1 91 ? -17.789 -4.793 22.277 1.00 92.44 91 GLY A N 1
ATOM 724 C CA . GLY A 1 91 ? -17.092 -5.231 23.484 1.00 92.44 91 GLY A CA 1
ATOM 725 C C . GLY A 1 91 ? -17.029 -4.134 24.544 1.00 92.44 91 GLY A C 1
ATOM 726 O O . GLY A 1 91 ? -17.332 -4.385 25.711 1.00 92.44 91 GLY A O 1
ATOM 727 N N . GLY A 1 92 ? -16.719 -2.900 24.144 1.00 92.38 92 GLY A N 1
ATOM 728 C CA . GLY A 1 92 ? -16.716 -1.755 25.049 1.00 92.38 92 GLY A CA 1
ATOM 729 C C . GLY A 1 92 ? -18.106 -1.426 25.601 1.00 92.38 92 GLY A C 1
ATOM 730 O O . GLY A 1 92 ? -18.248 -1.223 26.808 1.00 92.38 92 GLY A O 1
ATOM 731 N N . ALA A 1 93 ? -19.148 -1.463 24.763 1.00 92.94 93 ALA A N 1
ATOM 732 C CA . ALA A 1 93 ? -20.534 -1.282 25.199 1.00 92.94 93 ALA A CA 1
ATOM 733 C C . ALA A 1 93 ? -20.969 -2.374 26.191 1.00 92.94 93 ALA A C 1
ATOM 735 O O . ALA A 1 93 ? -21.549 -2.074 27.236 1.00 92.94 93 ALA A O 1
ATOM 736 N N . TRP A 1 94 ? -20.626 -3.635 25.920 1.00 94.56 94 TRP A N 1
ATOM 737 C CA . TRP A 1 94 ? -20.925 -4.752 26.815 1.00 94.56 94 TRP A CA 1
ATOM 738 C C . TRP A 1 94 ? -20.279 -4.573 28.195 1.00 94.56 94 TRP A C 1
ATOM 740 O O . TRP A 1 94 ? -20.953 -4.700 29.218 1.00 94.56 94 TRP A O 1
ATOM 750 N N . VAL A 1 95 ? -18.993 -4.212 28.241 1.00 93.25 95 VAL A N 1
ATOM 751 C CA . VAL A 1 95 ? -18.270 -3.952 29.500 1.00 93.25 95 VAL A CA 1
ATOM 752 C C . VAL A 1 95 ? -18.859 -2.752 30.247 1.00 93.25 95 VAL A C 1
ATOM 754 O O . VAL A 1 95 ? -19.035 -2.816 31.466 1.00 93.25 95 VAL A O 1
ATOM 757 N N . ALA A 1 96 ? -19.244 -1.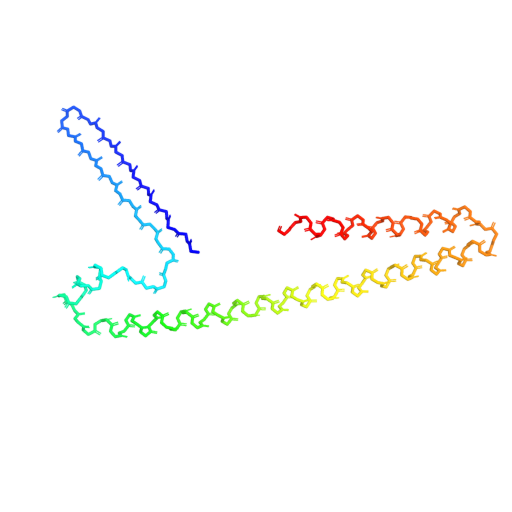693 29.528 1.00 92.00 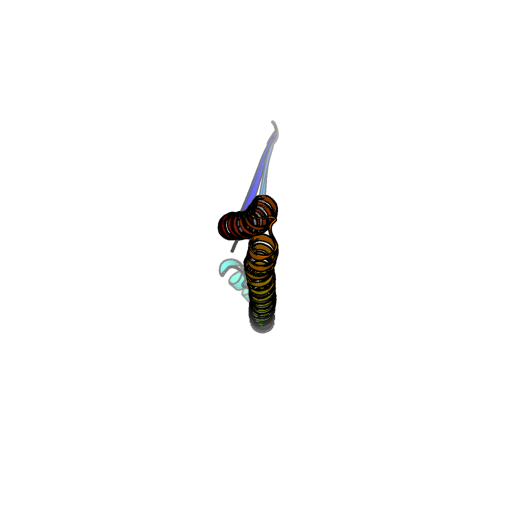96 ALA A N 1
ATOM 758 C CA . ALA A 1 96 ? -19.868 -0.519 30.133 1.00 92.00 96 ALA A CA 1
ATOM 759 C C . ALA A 1 96 ? -21.193 -0.864 30.832 1.00 92.00 96 ALA A C 1
ATOM 761 O O . ALA A 1 96 ? -21.430 -0.413 31.953 1.00 92.00 96 ALA A O 1
ATOM 762 N N . THR A 1 97 ? -22.020 -1.721 30.220 1.00 91.44 97 THR A N 1
ATOM 763 C CA . THR A 1 97 ? -23.301 -2.159 30.812 1.00 91.44 97 THR A CA 1
ATOM 764 C C . THR A 1 97 ? -23.151 -3.101 32.013 1.00 91.44 97 THR A C 1
ATOM 766 O O . THR A 1 97 ? -24.093 -3.243 32.789 1.00 91.44 97 THR A O 1
ATOM 769 N N . ARG A 1 98 ? -21.974 -3.707 32.230 1.00 91.50 98 ARG A N 1
ATOM 770 C CA . ARG A 1 98 ? -21.689 -4.604 33.371 1.00 91.50 98 ARG A CA 1
ATOM 771 C C . ARG A 1 98 ? -21.036 -3.910 34.572 1.00 91.50 98 ARG A C 1
ATOM 773 O O . ARG A 1 98 ? -20.421 -4.566 35.408 1.00 91.50 98 ARG A O 1
ATOM 780 N N . GLY A 1 99 ? -21.179 -2.589 34.676 1.00 88.00 99 GLY A N 1
ATOM 781 C CA . GLY A 1 99 ? -20.762 -1.824 35.856 1.00 88.00 99 GLY A CA 1
ATOM 782 C C . GLY A 1 99 ? -19.323 -1.306 35.819 1.00 88.00 99 GLY A C 1
ATOM 783 O O . GLY A 1 99 ? -18.882 -0.697 36.789 1.00 88.00 99 GLY A O 1
ATOM 784 N N . GLN A 1 100 ? -18.604 -1.476 34.704 1.00 90.44 100 GLN A N 1
ATOM 785 C CA . GLN A 1 100 ? -17.296 -0.848 34.473 1.00 90.44 100 GLN A CA 1
ATOM 786 C C . GLN A 1 100 ? -17.354 0.147 33.297 1.00 90.44 100 GLN A C 1
ATOM 788 O O . GLN A 1 100 ? -16.756 -0.091 32.244 1.00 90.44 100 GLN A O 1
ATOM 793 N N . PRO A 1 101 ? -18.048 1.291 33.454 1.00 89.44 101 PRO A N 1
ATOM 794 C CA . PRO A 1 101 ? -18.204 2.279 32.386 1.00 89.44 101 PRO A CA 1
ATOM 795 C C . PRO A 1 101 ? -16.860 2.847 31.916 1.00 89.44 101 PRO A C 1
ATOM 797 O O . PRO A 1 101 ? -16.634 2.967 30.717 1.00 89.44 101 PRO A O 1
ATOM 800 N N . TRP A 1 102 ? -15.929 3.110 32.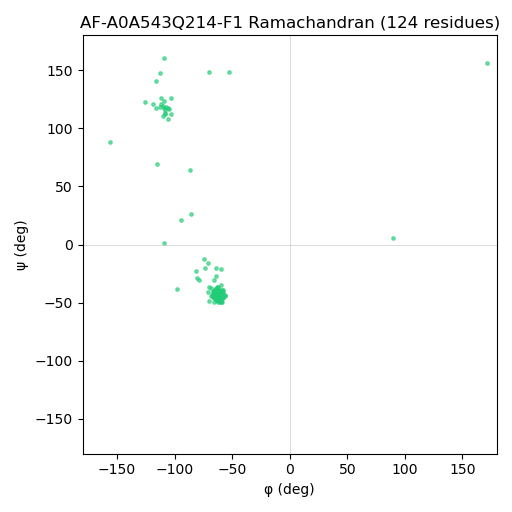839 1.00 91.81 102 TRP A N 1
ATOM 801 C CA . TRP A 1 102 ? -14.595 3.619 32.504 1.00 91.81 102 TRP A CA 1
ATOM 802 C C . TRP A 1 102 ? -13.773 2.650 31.646 1.00 91.81 102 TRP A C 1
ATOM 804 O O . TRP A 1 102 ? -13.092 3.089 30.722 1.00 91.81 102 TRP A O 1
ATOM 814 N N . ALA A 1 103 ? -13.872 1.341 31.904 1.00 89.94 103 ALA A N 1
ATOM 815 C CA . ALA A 1 103 ? -13.205 0.326 31.090 1.00 89.94 103 ALA A CA 1
ATOM 816 C C . ALA A 1 103 ? -13.858 0.196 29.704 1.00 89.94 103 ALA A C 1
ATOM 818 O O . ALA A 1 103 ? -13.165 0.106 28.695 1.00 89.94 103 ALA A O 1
ATOM 819 N N . GLY A 1 104 ? -15.192 0.250 29.627 1.00 91.31 104 GLY A N 1
ATOM 820 C CA . GLY A 1 104 ? -15.897 0.223 28.344 1.00 91.31 104 GLY A CA 1
ATOM 821 C C . GLY A 1 104 ? -15.568 1.426 27.451 1.00 91.31 104 GLY A C 1
ATOM 822 O O . GLY A 1 104 ? -15.335 1.269 26.247 1.00 91.31 104 GLY A O 1
ATOM 823 N N . VAL A 1 105 ? -15.482 2.622 28.046 1.00 92.44 105 VAL A N 1
ATOM 824 C CA . VAL A 1 105 ? -15.101 3.860 27.345 1.00 92.44 105 VAL A CA 1
ATOM 825 C C . VAL A 1 105 ? -13.653 3.801 26.865 1.00 92.44 105 VAL A C 1
ATOM 827 O O . VAL A 1 105 ? -13.393 4.152 25.712 1.00 92.44 105 VAL A O 1
ATOM 830 N N . SER A 1 106 ? -12.711 3.338 27.693 1.00 93.88 106 SER A N 1
ATOM 831 C CA . SER A 1 106 ? -11.298 3.273 27.300 1.00 93.88 106 SER A CA 1
ATOM 832 C C . SER A 1 106 ? -11.063 2.284 26.156 1.00 93.88 106 SER A C 1
ATOM 834 O O . SER A 1 106 ? -10.381 2.632 25.194 1.00 93.88 106 SER A O 1
ATOM 836 N N . ILE A 1 107 ? -11.697 1.107 26.199 1.00 91.69 107 ILE A N 1
ATOM 837 C CA . ILE A 1 107 ? -11.615 0.092 25.137 1.00 91.69 107 ILE A CA 1
ATOM 838 C C . ILE A 1 107 ? -12.185 0.635 23.822 1.00 91.69 107 ILE A C 1
ATOM 840 O O . ILE A 1 107 ? -11.522 0.566 22.785 1.00 91.69 107 ILE A O 1
ATOM 844 N N . SER A 1 108 ? -13.384 1.225 23.865 1.00 92.25 108 SER A N 1
ATOM 845 C CA . SER A 1 108 ? -14.032 1.774 22.666 1.00 92.25 108 SER A CA 1
ATOM 846 C C . SER A 1 108 ? -13.208 2.911 22.058 1.00 92.25 108 SER A C 1
ATOM 848 O O . SER A 1 108 ? -12.988 2.954 20.849 1.00 92.25 108 SER A O 1
ATOM 850 N N . THR A 1 109 ? -12.702 3.815 22.902 1.00 93.19 109 THR A N 1
ATOM 851 C CA . THR A 1 109 ? -11.903 4.968 22.465 1.00 93.19 109 THR A CA 1
ATOM 852 C C . THR A 1 109 ? -10.569 4.526 21.873 1.00 93.19 109 THR A C 1
ATOM 854 O O . THR A 1 109 ? -10.184 5.017 20.811 1.00 93.19 109 THR A O 1
ATOM 857 N N . ALA A 1 110 ? -9.874 3.577 22.506 1.00 93.50 110 ALA A N 1
ATOM 858 C CA . ALA A 1 110 ? -8.619 3.034 21.994 1.00 93.50 110 ALA A CA 1
ATOM 859 C C . ALA A 1 110 ? -8.811 2.337 20.639 1.00 93.50 110 ALA A C 1
ATOM 861 O O . ALA A 1 110 ? -8.034 2.579 19.715 1.00 93.50 110 ALA A O 1
ATOM 862 N N . ALA A 1 111 ? -9.871 1.535 20.489 1.00 92.25 111 ALA A N 1
ATOM 863 C CA . ALA A 1 111 ? -10.183 0.856 19.233 1.00 92.25 111 ALA A CA 1
ATOM 864 C C . ALA A 1 111 ? -10.482 1.849 18.096 1.00 92.25 111 ALA A C 1
ATOM 866 O O . ALA A 1 111 ? -9.903 1.743 17.013 1.00 92.25 111 ALA A O 1
ATOM 867 N N . LEU A 1 112 ? -11.333 2.851 18.347 1.00 92.75 112 LEU A N 1
ATOM 868 C CA . LEU A 1 112 ? -11.688 3.866 17.349 1.00 92.75 112 LEU A CA 1
ATOM 869 C C . LEU A 1 112 ? -10.496 4.750 16.973 1.00 92.75 112 LEU A C 1
ATOM 871 O O . LEU A 1 112 ? -10.268 5.009 15.792 1.00 92.75 112 LEU A O 1
ATOM 875 N N . THR A 1 113 ? -9.708 5.178 17.961 1.00 94.12 113 THR A N 1
ATOM 876 C CA . THR A 1 113 ? -8.534 6.031 17.731 1.00 94.12 113 THR A CA 1
ATOM 877 C C . THR A 1 113 ? -7.451 5.271 16.971 1.00 94.12 113 THR A C 1
ATOM 879 O O . THR A 1 113 ? -6.892 5.801 16.014 1.00 94.12 113 THR A O 1
ATOM 882 N N . GLY A 1 114 ? -7.189 4.011 17.336 1.00 92.25 114 GLY A N 1
ATOM 883 C CA . GLY A 1 114 ? -6.242 3.153 16.622 1.00 92.25 114 GLY A CA 1
ATOM 884 C C . GLY A 1 114 ? -6.623 2.975 15.152 1.00 92.25 114 GLY A C 1
ATOM 885 O O . GLY A 1 114 ? -5.784 3.166 14.271 1.00 92.25 114 GLY A O 1
ATOM 886 N N . LEU A 1 115 ? -7.902 2.704 14.873 1.00 91.44 115 LEU A N 1
ATOM 887 C CA . LEU A 1 115 ? -8.407 2.619 13.501 1.00 91.44 115 LEU A CA 1
ATOM 888 C C . LEU A 1 115 ? -8.277 3.951 12.757 1.00 91.44 115 LEU A C 1
ATOM 890 O O . LEU A 1 115 ? -7.773 3.966 11.634 1.00 91.44 115 LEU A O 1
ATOM 894 N N . ALA A 1 116 ? -8.666 5.067 13.378 1.00 90.50 116 ALA A N 1
ATOM 895 C CA . ALA A 1 116 ? -8.557 6.391 12.770 1.00 90.50 116 ALA A CA 1
ATOM 896 C C . ALA A 1 116 ? -7.108 6.720 12.372 1.00 90.50 116 ALA A C 1
ATOM 898 O O . ALA A 1 116 ? -6.863 7.156 11.247 1.00 90.50 116 ALA A O 1
ATOM 899 N N . VAL A 1 117 ? -6.136 6.440 13.247 1.00 91.06 117 VAL A N 1
ATOM 900 C CA . VAL A 1 117 ? -4.708 6.660 12.965 1.00 91.06 117 VAL A CA 1
ATOM 901 C C . VAL A 1 117 ? -4.230 5.800 11.795 1.00 91.06 117 VAL A C 1
ATOM 903 O O . VAL A 1 117 ? -3.540 6.308 10.908 1.00 91.06 117 VAL A O 1
ATOM 906 N N . VAL A 1 118 ? -4.607 4.519 11.756 1.00 88.38 118 VAL A N 1
ATOM 907 C CA . VAL A 1 118 ? -4.234 3.615 10.656 1.00 88.38 118 VAL A CA 1
ATOM 908 C C . VAL A 1 118 ? -4.819 4.098 9.326 1.00 88.38 118 VAL A C 1
ATOM 910 O O . VAL A 1 118 ? -4.098 4.137 8.328 1.00 88.38 118 VAL A O 1
ATOM 913 N N . PHE A 1 119 ? -6.078 4.544 9.302 1.00 84.50 119 PHE A N 1
ATOM 914 C CA . PHE A 1 119 ? -6.702 5.082 8.089 1.00 84.50 119 PHE A CA 1
ATOM 915 C C . PHE A 1 119 ? -6.068 6.399 7.620 1.00 84.50 119 PHE A C 1
ATOM 917 O O . PHE A 1 119 ? -5.858 6.569 6.416 1.00 84.50 119 PHE A O 1
ATOM 924 N N . ILE A 1 120 ? -5.722 7.306 8.541 1.00 87.00 120 ILE A N 1
ATOM 925 C CA . ILE A 1 120 ? -5.051 8.576 8.216 1.00 87.00 120 ILE A CA 1
ATOM 926 C C . ILE A 1 120 ? -3.648 8.310 7.657 1.00 87.00 120 ILE A C 1
ATOM 928 O O . ILE A 1 120 ? -3.296 8.814 6.588 1.00 87.00 120 ILE A O 1
ATOM 932 N N . LYS A 1 121 ? -2.849 7.474 8.333 1.00 84.75 121 LYS A N 1
ATOM 933 C CA . LYS A 1 121 ? -1.491 7.134 7.880 1.00 84.75 121 LYS A CA 1
ATOM 934 C C . LYS A 1 121 ? -1.508 6.371 6.553 1.00 84.75 121 LYS A C 1
ATOM 936 O O . LYS A 1 121 ? -0.677 6.637 5.687 1.00 84.75 121 LYS A O 1
ATOM 941 N N . GLY A 1 122 ? -2.482 5.481 6.364 1.00 73.50 122 GLY A N 1
ATOM 942 C CA . GLY A 1 122 ? -2.671 4.740 5.117 1.00 73.50 122 GLY A CA 1
ATOM 943 C C . GLY A 1 122 ? -3.026 5.621 3.913 1.00 73.50 122 GLY A C 1
ATOM 944 O O . GLY A 1 122 ? -2.701 5.252 2.788 1.00 73.50 122 GLY A O 1
ATOM 945 N N . HIS A 1 123 ? -3.651 6.787 4.121 1.00 62.44 123 HIS A N 1
ATOM 946 C CA . HIS A 1 123 ? -3.929 7.746 3.042 1.00 62.44 123 HIS A CA 1
ATOM 947 C C . HIS A 1 123 ? -2.727 8.627 2.676 1.00 62.44 123 HIS A C 1
ATOM 949 O O . HIS A 1 123 ? -2.626 9.043 1.528 1.00 62.44 123 HIS A O 1
ATOM 955 N N . SER A 1 124 ? -1.835 8.903 3.631 1.00 58.66 124 SER A N 1
ATOM 956 C CA . SER A 1 124 ? -0.669 9.782 3.434 1.00 58.66 124 SER A CA 1
ATOM 957 C C . SER A 1 124 ? 0.519 9.076 2.762 1.00 58.66 124 SER A C 1
ATOM 959 O O . SER A 1 124 ? 1.361 9.711 2.143 1.00 58.66 124 SER A O 1
ATOM 961 N N . SER A 1 125 ? 0.583 7.743 2.846 1.00 54.03 125 SER A N 1
ATOM 962 C CA . SER A 1 125 ? 1.657 6.932 2.249 1.00 54.03 125 SER A CA 1
ATOM 963 C C . SER A 1 125 ? 1.410 6.560 0.775 1.00 54.03 125 SER A C 1
ATOM 965 O O . SER A 1 125 ? 1.889 5.514 0.327 1.00 54.03 125 SER A O 1
ATOM 967 N N . LYS A 1 126 ? 0.634 7.363 0.042 1.00 47.59 126 LYS A N 1
ATOM 968 C CA . LYS A 1 126 ? 0.405 7.201 -1.399 1.00 47.59 126 LYS A CA 1
ATOM 969 C C . LYS A 1 126 ? 1.073 8.307 -2.192 1.00 47.59 126 LYS A C 1
ATOM 971 O O . LYS A 1 126 ? 0.917 9.477 -1.789 1.00 47.59 126 LYS A O 1
#

Solvent-accessible surface area (backbone atoms only — not comparable to full-atom values): 7043 Å² total; per-residue (Å²): 129,59,73,49,77,49,74,50,76,50,81,51,101,88,49,74,52,74,48,78,46,78,50,64,68,56,76,63,78,57,69,72,55,49,55,56,39,45,75,77,43,53,79,53,51,62,53,50,54,51,52,32,50,53,52,52,53,48,53,51,51,51,50,52,50,51,54,50,50,54,48,50,52,51,52,52,52,50,51,51,52,49,52,51,44,51,51,23,45,54,50,12,51,54,39,28,76,71,78,38,48,70,60,10,5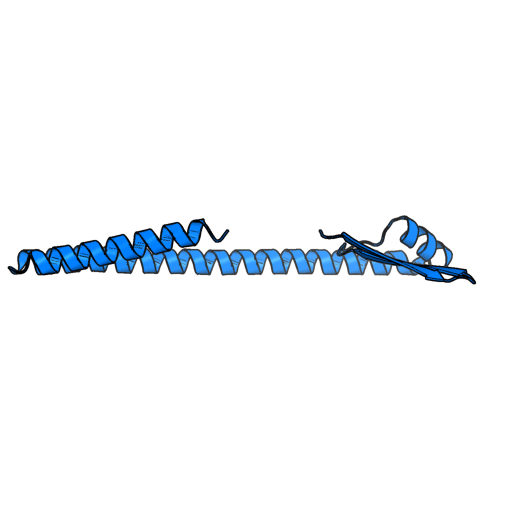0,51,44,26,49,51,38,52,50,53,51,50,51,51,56,52,54,64,62,68,77,109

Organism: NCBI:txid637390

Mean predicted aligned error: 11.24 Å

pLDDT: mean 82.13, std 12.82, range [47.59, 95.44]

Secondary structure (DSSP, 8-state):
--EEEEEEEEEETTEEEEEEEEEE--SS--HHHHHHHHHH-THHHHHHHHHHHHHHHHHHHHHHHHHHHHHHHHHHHHHHHHHHHHHHHHHHHHHHHTT-HHHHHHHHHHHHHHHHHHHHHHHHT-

Radius of gyration: 29.46 Å; Cα contacts (8 Å, |Δi|>4): 84; chains: 1; bounding box: 70×29×78 Å

Foldseek 3Di:
DDWDWDWDWDDDPVDIDIDIDIDDPALDDPPVVLVVCCVVPVVVVVVSVVVSVVVVVVVVVVVVVVVVVVVVVVVVVVVVLVVLLVCQLVVLVVCCVVPCVVSSVVSNCCSVVVSVVCVVVVVVVD

Sequence (126 aa):
MSTKQTAARLKHKEGELSVAQNVTDTPFLPVDDFERLNAFKPEAIDWVLKETSSEADHRRRETHRINTLVFIERIIGQIFAFLIGVSGVVGGAWVATRGQPWAGVSISTAALTGLAVVFIKGHSSK